Protein AF-A0A061G0Y6-F1 (afdb_monomer_lite)

InterPro domains:
  IPR003340 B3 DNA binding domain [PS50863] (1-68)
  IPR005508 B3 domain-containing protein At2g31720-like [PF03754] (2-39)
  IPR005508 B3 domain-containing protein At2g31720-like [PTHR31541] (1-70)
  IPR015300 DNA-binding pseudobarrel domain superfamily [G3DSA:2.40.330.10] (1-93)
  IPR015300 DNA-binding pseudobarrel domain superfamily [SSF101936] (9-65)

Structure (mmCIF, N/CA/C/O backbone):
data_AF-A0A061G0Y6-F1
#
_entry.id   AF-A0A061G0Y6-F1
#
loop_
_atom_site.group_PDB
_atom_site.id
_atom_site.type_symbol
_atom_site.label_atom_id
_atom_site.label_alt_id
_atom_site.label_comp_id
_atom_site.label_asym_id
_atom_site.label_entity_id
_atom_site.label_seq_id
_atom_site.pdbx_PDB_ins_code
_atom_site.Cartn_x
_atom_site.Cartn_y
_atom_site.Cartn_z
_atom_site.occupancy
_atom_site.B_iso_or_equiv
_atom_site.auth_seq_id
_atom_site.auth_comp_id
_atom_site.auth_asym_id
_atom_site.auth_atom_id
_atom_site.pdbx_PDB_model_num
ATOM 1 N N . MET A 1 1 ? 2.525 11.412 5.895 1.00 93.56 1 MET A N 1
ATOM 2 C CA . MET A 1 1 ? 1.440 11.141 6.859 1.00 93.56 1 MET A CA 1
ATOM 3 C C . MET A 1 1 ? 1.617 9.727 7.371 1.00 93.56 1 MET A C 1
ATOM 5 O O . MET A 1 1 ? 1.894 8.863 6.549 1.00 93.56 1 MET A O 1
ATOM 9 N N . GLN A 1 2 ? 1.503 9.492 8.679 1.00 96.06 2 GLN A N 1
ATOM 10 C CA . GLN A 1 2 ? 1.497 8.123 9.197 1.00 96.06 2 GLN A CA 1
ATOM 11 C C . GLN A 1 2 ? 0.145 7.467 8.912 1.00 96.06 2 GLN A C 1
ATOM 13 O O . GLN A 1 2 ? -0.894 8.108 9.073 1.00 96.06 2 GLN A O 1
ATOM 18 N N . VAL A 1 3 ? 0.176 6.222 8.453 1.00 96.38 3 VAL A N 1
ATOM 19 C CA . VAL A 1 3 ? -1.003 5.411 8.135 1.00 96.38 3 VAL A CA 1
ATOM 20 C C . VAL A 1 3 ? -0.818 4.010 8.696 1.00 96.38 3 VAL A C 1
ATOM 22 O O . VAL A 1 3 ? 0.303 3.500 8.736 1.00 96.38 3 VAL A O 1
ATOM 25 N N . ARG A 1 4 ? -1.922 3.393 9.116 1.00 97.00 4 ARG A N 1
ATOM 26 C CA . ARG A 1 4 ? -1.951 1.978 9.500 1.00 97.00 4 ARG A CA 1
ATOM 27 C C . ARG A 1 4 ? -2.048 1.131 8.235 1.00 97.00 4 ARG A C 1
ATOM 29 O O . ARG A 1 4 ? -2.855 1.453 7.359 1.00 97.00 4 ARG A O 1
ATOM 36 N N . LEU A 1 5 ? -1.237 0.085 8.156 1.00 97.38 5 LEU A N 1
ATOM 37 C CA . LEU A 1 5 ? -1.315 -0.960 7.149 1.00 97.38 5 LEU A CA 1
ATOM 38 C C . LEU A 1 5 ? -1.621 -2.281 7.847 1.00 97.38 5 LEU A C 1
ATOM 40 O O . LEU A 1 5 ? -0.854 -2.701 8.708 1.00 97.38 5 LEU A O 1
ATOM 44 N N . LEU A 1 6 ? -2.708 -2.929 7.441 1.00 97.56 6 LEU A N 1
ATOM 45 C CA . LEU A 1 6 ? -2.943 -4.333 7.741 1.00 97.56 6 LEU A CA 1
ATOM 46 C C . LEU A 1 6 ? -2.166 -5.177 6.721 1.00 97.56 6 LEU A C 1
ATOM 48 O O . LEU A 1 6 ? -2.408 -5.069 5.515 1.00 97.56 6 LEU A O 1
ATOM 52 N N . GLU A 1 7 ? -1.190 -5.939 7.200 1.00 95.56 7 GLU A N 1
ATOM 53 C CA . GLU A 1 7 ? -0.358 -6.827 6.391 1.00 95.56 7 GLU A CA 1
ATOM 54 C C . GLU A 1 7 ? -1.131 -8.094 5.967 1.00 95.56 7 GLU A C 1
ATOM 56 O O . GLU A 1 7 ? -2.122 -8.446 6.612 1.00 95.56 7 GLU A O 1
ATOM 61 N N . PRO A 1 8 ? -0.683 -8.820 4.922 1.00 93.44 8 PRO A N 1
ATOM 62 C CA . PRO A 1 8 ? -1.250 -10.122 4.556 1.00 93.44 8 PRO A CA 1
ATOM 63 C C . PRO A 1 8 ? -1.286 -11.124 5.719 1.00 93.44 8 PRO A C 1
ATOM 65 O O . PRO A 1 8 ? -2.216 -11.918 5.824 1.00 93.44 8 PRO A O 1
ATOM 68 N N . SER A 1 9 ? -0.301 -11.054 6.617 1.00 92.06 9 SER A N 1
ATOM 69 C CA . SER A 1 9 ? -0.212 -11.828 7.860 1.00 92.06 9 SER A CA 1
ATOM 70 C C . SER A 1 9 ? -1.248 -11.450 8.928 1.00 92.06 9 SER A C 1
ATOM 72 O O . SER A 1 9 ? -1.259 -12.064 9.991 1.00 92.06 9 SER A O 1
ATOM 74 N N . LEU A 1 10 ? -2.111 -10.459 8.664 1.00 91.62 10 LEU A N 1
ATOM 75 C CA . LEU A 1 10 ? -3.061 -9.838 9.600 1.00 91.62 10 LEU A CA 1
ATOM 76 C C . LEU A 1 10 ? -2.411 -9.065 10.756 1.00 91.62 10 LEU A C 1
ATOM 78 O O . LEU A 1 10 ? -3.115 -8.583 11.644 1.00 91.62 10 LEU A O 1
ATOM 82 N N . GLU A 1 11 ? -1.094 -8.883 10.714 1.00 94.31 11 GLU A N 1
ATOM 83 C CA . GLU A 1 11 ? -0.382 -7.980 11.608 1.00 94.31 11 GLU A CA 1
ATOM 84 C C . GLU A 1 11 ? -0.552 -6.527 11.166 1.00 94.31 11 GLU A C 1
ATOM 86 O O . GLU A 1 11 ? -0.696 -6.209 9.981 1.00 94.31 11 GLU A O 1
ATOM 91 N N . GLU A 1 12 ? -0.514 -5.616 12.131 1.00 95.12 12 GLU A N 1
ATOM 92 C CA . GLU A 1 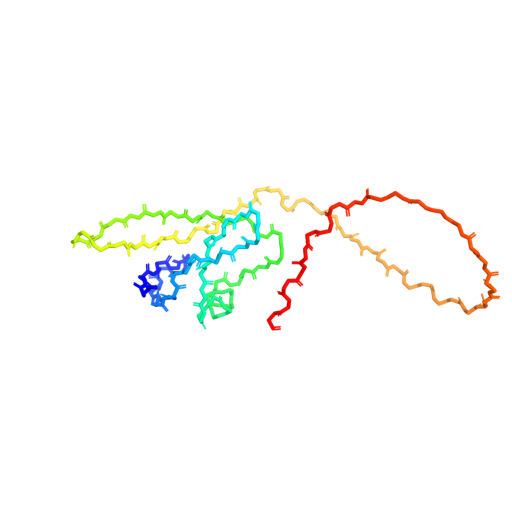12 ? -0.595 -4.192 11.849 1.00 95.12 12 GLU A CA 1
ATOM 93 C C . GLU A 1 12 ? 0.772 -3.518 11.907 1.00 95.12 12 GLU A C 1
ATOM 95 O O . GLU A 1 12 ? 1.459 -3.543 12.927 1.00 95.12 12 GLU A O 1
ATOM 100 N N . THR A 1 13 ? 1.092 -2.778 10.848 1.00 95.81 13 THR A N 1
ATOM 101 C CA . THR A 1 13 ? 2.300 -1.960 10.776 1.00 95.81 13 THR A CA 1
ATOM 102 C C . THR A 1 13 ? 1.964 -0.505 10.489 1.00 95.81 13 THR A C 1
ATOM 104 O O . THR A 1 13 ? 1.135 -0.168 9.644 1.00 95.81 13 THR A O 1
ATOM 107 N N . THR A 1 14 ? 2.657 0.406 11.174 1.00 96.44 14 THR A N 1
ATOM 108 C CA . THR A 1 14 ? 2.572 1.841 10.881 1.00 96.44 14 THR A CA 1
ATOM 109 C C . THR A 1 14 ? 3.600 2.231 9.820 1.00 96.44 14 THR A C 1
ATOM 111 O O . THR A 1 14 ? 4.802 2.012 9.979 1.00 96.44 14 THR A O 1
ATOM 114 N N . LEU A 1 15 ? 3.127 2.846 8.734 1.00 95.50 15 LEU A N 1
ATOM 115 C CA . LEU A 1 15 ? 3.937 3.297 7.602 1.00 95.50 15 LEU A CA 1
ATOM 116 C C . LEU A 1 15 ? 3.819 4.800 7.380 1.00 95.50 15 LEU A C 1
ATOM 118 O O . LEU A 1 15 ? 2.872 5.455 7.811 1.00 95.50 15 LEU A O 1
ATOM 122 N N . ASN A 1 16 ? 4.767 5.347 6.621 1.00 95.44 16 ASN A N 1
ATOM 123 C CA . ASN A 1 16 ? 4.673 6.707 6.112 1.00 95.44 16 ASN A CA 1
ATOM 124 C C . ASN A 1 16 ? 4.107 6.709 4.689 1.00 95.44 16 ASN A C 1
ATOM 126 O O . ASN A 1 16 ? 4.786 6.296 3.756 1.00 95.44 16 ASN A O 1
ATOM 130 N N . PHE A 1 17 ? 2.906 7.257 4.515 1.00 95.44 17 PHE A N 1
ATOM 131 C CA . PHE A 1 17 ? 2.338 7.583 3.210 1.00 95.44 17 PHE A CA 1
ATOM 132 C C . PHE A 1 17 ? 2.780 8.983 2.781 1.00 95.44 17 PHE A C 1
ATOM 134 O O . PHE A 1 17 ? 2.545 9.975 3.493 1.00 95.44 17 PHE A O 1
ATOM 141 N N . ARG A 1 18 ? 3.457 9.080 1.637 1.00 93.88 18 ARG A N 1
ATOM 142 C CA . ARG A 1 18 ? 3.988 10.338 1.099 1.00 93.88 18 ARG A CA 1
ATOM 143 C C . ARG A 1 18 ? 3.586 10.497 -0.359 1.00 93.88 18 ARG A C 1
ATOM 145 O O . ARG A 1 18 ? 3.547 9.526 -1.104 1.00 93.88 18 ARG A O 1
ATOM 152 N N . ARG A 1 19 ? 3.350 11.743 -0.769 1.00 94.62 19 ARG A N 1
ATOM 153 C CA . ARG A 1 19 ? 3.331 12.119 -2.182 1.00 94.62 19 ARG A CA 1
ATOM 154 C C . ARG A 1 19 ? 4.706 12.664 -2.544 1.00 94.62 19 ARG A C 1
ATOM 156 O O . ARG A 1 19 ? 5.164 13.625 -1.928 1.00 94.62 19 ARG A O 1
ATOM 163 N N . TRP A 1 20 ? 5.365 12.047 -3.507 1.00 94.38 20 TRP A N 1
ATOM 164 C CA . TRP A 1 20 ? 6.587 12.543 -4.123 1.00 94.38 20 TRP A CA 1
ATOM 165 C C . TRP A 1 20 ? 6.219 13.321 -5.374 1.00 94.38 20 TRP A C 1
ATOM 167 O O . TRP A 1 20 ? 5.561 12.791 -6.265 1.00 94.38 20 TRP A O 1
ATOM 177 N N . ASN A 1 21 ? 6.620 14.587 -5.426 1.00 92.88 21 ASN A N 1
ATOM 178 C CA . ASN A 1 21 ? 6.408 15.417 -6.602 1.00 92.88 21 ASN A CA 1
ATOM 179 C C . ASN A 1 21 ? 7.664 15.327 -7.471 1.00 92.88 21 ASN A C 1
ATOM 181 O O . ASN A 1 21 ? 8.750 15.716 -7.048 1.00 92.88 21 ASN A O 1
ATOM 185 N N . MET A 1 22 ? 7.498 14.792 -8.671 1.00 90.19 22 MET A N 1
ATOM 186 C CA . MET A 1 22 ? 8.503 14.761 -9.725 1.00 90.19 22 MET A CA 1
ATOM 187 C C . MET A 1 22 ? 8.290 15.965 -10.646 1.00 90.19 22 MET A C 1
ATOM 189 O O . MET A 1 22 ? 7.230 16.586 -10.643 1.00 90.19 22 MET A O 1
ATOM 193 N N . VAL A 1 23 ? 9.272 16.267 -11.497 1.00 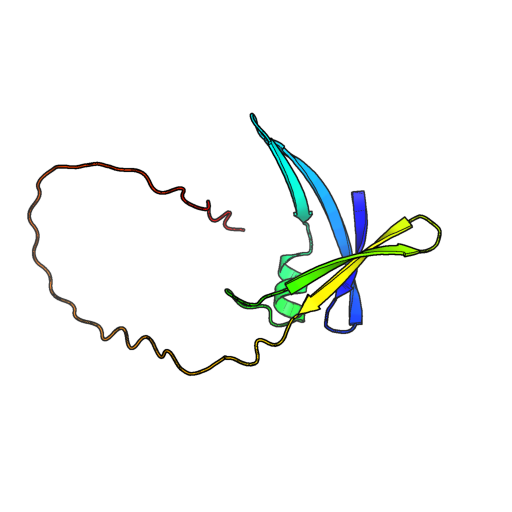89.38 23 VAL A N 1
ATOM 194 C CA . VAL A 1 23 ? 9.212 17.427 -12.410 1.00 89.38 23 VAL A CA 1
ATOM 195 C C . VAL A 1 23 ? 7.961 17.419 -13.303 1.00 89.38 23 VAL A C 1
ATOM 197 O O . VAL A 1 23 ? 7.427 18.477 -13.614 1.00 89.38 23 VAL A O 1
ATOM 200 N N . LYS A 1 24 ? 7.480 16.237 -13.712 1.00 93.31 24 LYS A N 1
ATOM 201 C CA . LYS A 1 24 ? 6.330 16.084 -14.625 1.00 93.31 24 LYS A CA 1
ATOM 202 C C . LYS A 1 24 ? 5.156 15.289 -14.046 1.00 93.31 24 LYS A C 1
ATOM 204 O O . LYS A 1 24 ? 4.151 15.119 -14.726 1.00 93.31 24 LYS A O 1
ATOM 209 N N . SER A 1 25 ? 5.278 14.749 -12.837 1.00 93.44 25 SER A N 1
ATOM 210 C CA . SER A 1 25 ? 4.272 13.845 -12.271 1.00 93.44 25 SER A CA 1
ATOM 211 C C . SER A 1 25 ? 4.317 13.845 -10.750 1.00 93.44 25 SER A C 1
ATOM 213 O O . SER A 1 25 ? 5.186 14.454 -10.134 1.00 93.44 25 SER A O 1
ATOM 215 N N . SER A 1 26 ? 3.380 13.143 -10.124 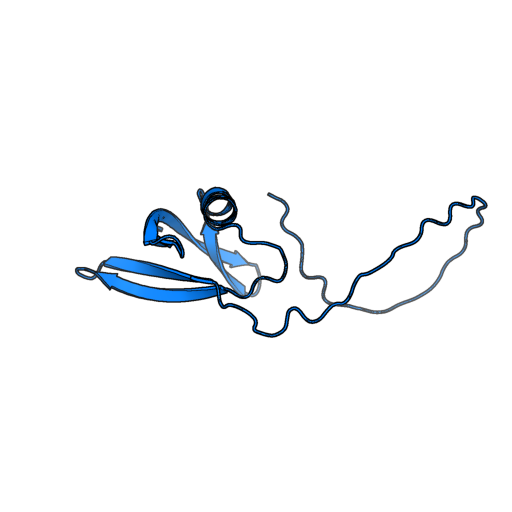1.00 91.94 26 SER A N 1
ATOM 216 C CA . SER A 1 26 ? 3.476 12.831 -8.704 1.00 91.94 26 SER A CA 1
ATOM 217 C C . SER A 1 26 ? 3.277 11.341 -8.493 1.00 91.94 26 SER A C 1
ATOM 219 O O . SER A 1 26 ? 2.530 10.703 -9.231 1.00 91.94 26 SER A O 1
ATOM 221 N N . MET A 1 27 ? 3.974 10.793 -7.508 1.00 92.75 27 MET A N 1
ATOM 222 C CA . MET A 1 27 ? 3.885 9.393 -7.116 1.00 92.75 27 MET A CA 1
ATOM 223 C C . MET A 1 27 ? 3.470 9.323 -5.655 1.00 92.75 27 MET A C 1
ATOM 225 O O . MET A 1 27 ? 3.904 10.136 -4.840 1.00 92.75 27 MET A O 1
ATOM 229 N N . TYR A 1 28 ? 2.640 8.348 -5.313 1.00 92.75 28 TYR A N 1
ATOM 230 C CA . TYR A 1 28 ? 2.317 8.046 -3.927 1.00 92.75 28 TYR A CA 1
ATOM 231 C C . TYR A 1 28 ? 3.149 6.853 -3.484 1.00 92.75 28 TYR A C 1
ATOM 233 O O . TYR A 1 28 ? 3.205 5.845 -4.181 1.00 92.75 28 TYR A O 1
ATOM 241 N N . VAL A 1 29 ? 3.817 6.984 -2.343 1.00 92.56 29 VAL A N 1
ATOM 242 C CA . VAL A 1 29 ? 4.756 5.980 -1.845 1.00 92.56 29 VAL A CA 1
ATOM 243 C C . VAL A 1 29 ? 4.480 5.653 -0.383 1.00 92.56 29 VAL A C 1
ATOM 245 O O . VAL A 1 29 ? 4.142 6.533 0.419 1.00 92.56 29 VAL A O 1
ATOM 248 N N . LEU A 1 30 ? 4.653 4.378 -0.043 1.00 93.75 30 LEU A N 1
ATOM 249 C CA . LEU A 1 30 ? 4.700 3.872 1.325 1.00 93.75 30 LEU A CA 1
ATOM 250 C C . LEU A 1 30 ? 6.169 3.683 1.714 1.00 93.75 30 LEU A C 1
ATOM 252 O O . LEU A 1 30 ? 6.917 3.010 1.013 1.00 93.75 30 LEU A O 1
ATOM 256 N N . THR A 1 31 ? 6.607 4.308 2.806 1.00 92.62 31 THR A N 1
ATOM 257 C CA . THR A 1 31 ? 8.025 4.334 3.207 1.00 92.62 31 THR A CA 1
ATOM 258 C C . THR A 1 31 ? 8.232 3.927 4.670 1.00 92.62 31 THR A C 1
ATOM 260 O O . THR A 1 31 ? 7.278 3.717 5.420 1.00 92.62 31 THR A O 1
ATOM 263 N N . THR A 1 32 ? 9.502 3.908 5.097 1.00 89.25 32 THR A N 1
ATOM 264 C CA . THR A 1 32 ? 9.991 3.673 6.474 1.00 89.25 32 THR A CA 1
ATOM 265 C C . THR A 1 32 ? 9.970 2.214 6.930 1.00 89.25 32 THR A C 1
ATOM 267 O O . THR A 1 32 ? 11.018 1.731 7.332 1.00 89.25 32 THR A O 1
ATOM 270 N N . MET A 1 33 ? 8.845 1.500 6.824 1.00 92.12 33 MET A N 1
ATOM 271 C CA . MET A 1 33 ? 8.751 0.091 7.266 1.00 92.12 33 MET A CA 1
ATOM 272 C C . MET A 1 33 ? 8.450 -0.895 6.134 1.00 92.12 33 MET A C 1
ATOM 274 O O . MET A 1 33 ? 8.281 -2.082 6.388 1.00 92.12 33 MET A O 1
ATOM 278 N N . TRP A 1 34 ? 8.431 -0.434 4.880 1.00 93.69 34 TRP A N 1
ATOM 279 C CA . TRP A 1 34 ? 8.098 -1.281 3.732 1.00 93.69 34 TRP A CA 1
ATOM 280 C C . TRP A 1 34 ? 8.981 -2.535 3.633 1.00 93.69 34 TRP A C 1
ATOM 282 O O . TRP A 1 34 ? 8.465 -3.630 3.460 1.00 93.69 34 TRP A O 1
ATOM 292 N N . ASN A 1 35 ? 10.295 -2.415 3.853 1.00 93.12 35 ASN A N 1
ATOM 293 C CA . ASN A 1 35 ? 11.197 -3.575 3.818 1.00 93.12 35 ASN A CA 1
ATOM 294 C C . ASN A 1 35 ? 10.881 -4.611 4.912 1.00 93.12 35 ASN A C 1
ATOM 296 O O . ASN A 1 35 ? 11.104 -5.803 4.714 1.00 93.12 35 ASN A O 1
ATOM 300 N N . SER A 1 36 ? 10.352 -4.176 6.060 1.00 94.38 36 SER A N 1
ATOM 301 C CA . SER A 1 36 ? 9.881 -5.094 7.099 1.00 94.38 36 SER A CA 1
ATOM 302 C C . SER A 1 36 ? 8.591 -5.790 6.675 1.00 94.38 36 SER A C 1
ATOM 304 O O . SER A 1 36 ? 8.517 -7.001 6.828 1.00 94.38 36 SER A O 1
ATOM 306 N N . VAL A 1 37 ? 7.642 -5.072 6.062 1.00 94.50 37 VAL A N 1
ATOM 307 C CA . VAL A 1 37 ? 6.417 -5.664 5.484 1.00 94.50 37 VAL A CA 1
ATOM 308 C C . VAL A 1 37 ? 6.779 -6.742 4.458 1.00 94.50 37 VAL A C 1
ATOM 310 O O . VAL A 1 37 ? 6.270 -7.856 4.527 1.00 94.50 37 VAL A O 1
ATOM 313 N N . VAL A 1 38 ? 7.711 -6.448 3.546 1.00 94.06 38 VAL A N 1
ATOM 314 C CA . VAL A 1 38 ? 8.198 -7.402 2.534 1.00 94.06 38 VAL A CA 1
ATOM 315 C C . VAL A 1 38 ? 8.752 -8.669 3.188 1.00 94.06 38 VAL A C 1
ATOM 317 O O . VAL A 1 38 ? 8.333 -9.772 2.843 1.00 94.06 38 VAL A O 1
ATOM 320 N N . ARG A 1 39 ? 9.643 -8.527 4.178 1.00 94.56 39 ARG A N 1
ATOM 321 C CA . ARG A 1 39 ? 10.250 -9.668 4.882 1.00 94.56 39 ARG A CA 1
ATOM 322 C C . ARG A 1 39 ? 9.225 -10.475 5.684 1.00 94.56 39 ARG A C 1
ATOM 324 O O . ARG A 1 39 ? 9.234 -11.701 5.621 1.00 94.56 39 ARG A O 1
ATOM 331 N N . ASN A 1 40 ? 8.349 -9.801 6.425 1.00 94.31 40 ASN A N 1
ATOM 332 C CA . ASN A 1 40 ? 7.371 -10.440 7.307 1.00 94.31 40 ASN A CA 1
ATOM 333 C C . ASN A 1 40 ? 6.330 -11.257 6.533 1.00 94.31 40 ASN A C 1
ATOM 335 O O . ASN A 1 40 ? 5.846 -12.257 7.049 1.00 94.31 40 ASN A O 1
ATOM 339 N N . ASN A 1 41 ? 6.028 -10.864 5.294 1.00 93.69 41 ASN A N 1
ATOM 340 C CA . ASN A 1 41 ? 5.019 -11.513 4.453 1.00 93.69 41 ASN A CA 1
ATOM 341 C C . ASN A 1 41 ? 5.621 -12.348 3.314 1.00 93.69 41 ASN A C 1
ATOM 343 O O . ASN A 1 41 ? 4.888 -12.747 2.413 1.00 93.69 41 ASN A O 1
ATOM 347 N N . GLN A 1 42 ? 6.943 -12.578 3.335 1.00 93.88 42 GLN A N 1
ATOM 348 C CA . GLN A 1 42 ? 7.682 -13.297 2.289 1.00 93.88 42 GLN A CA 1
ATOM 349 C C . GLN A 1 42 ? 7.276 -12.835 0.879 1.00 93.88 42 GLN A C 1
ATOM 351 O O . GLN A 1 42 ? 6.906 -13.641 0.022 1.00 93.88 42 GLN A O 1
ATOM 356 N N . LEU A 1 43 ? 7.260 -11.513 0.675 1.00 93.31 43 LEU A N 1
ATOM 357 C CA . LEU A 1 43 ? 7.015 -10.939 -0.642 1.00 93.31 43 LEU A CA 1
ATOM 358 C C . LEU A 1 43 ? 8.296 -11.037 -1.466 1.00 93.31 43 LEU A C 1
ATOM 360 O O . LEU A 1 43 ? 9.355 -10.558 -1.052 1.00 93.31 43 LEU A O 1
ATOM 364 N N . GLU A 1 44 ? 8.181 -11.647 -2.631 1.00 93.06 44 GLU A N 1
ATOM 365 C CA . GLU A 1 44 ? 9.254 -11.828 -3.593 1.00 93.06 44 GLU A CA 1
ATOM 366 C C . GLU A 1 44 ? 9.062 -10.899 -4.795 1.00 93.06 44 GLU A C 1
ATOM 368 O O . GLU A 1 44 ? 8.041 -10.227 -4.960 1.00 93.06 44 GLU A O 1
ATOM 373 N N . ILE A 1 45 ? 10.092 -10.822 -5.636 1.00 91.69 45 ILE A N 1
ATOM 374 C CA . ILE A 1 45 ? 9.960 -10.170 -6.938 1.00 91.69 45 ILE A CA 1
ATOM 375 C C . ILE A 1 45 ? 8.903 -10.941 -7.740 1.00 91.69 45 ILE A C 1
ATOM 377 O O . ILE A 1 45 ? 8.812 -12.159 -7.625 1.00 91.69 45 ILE A O 1
ATOM 381 N N . ASP A 1 46 ? 8.115 -10.207 -8.522 1.00 90.19 46 ASP A N 1
ATOM 382 C CA . ASP A 1 46 ? 7.004 -10.706 -9.341 1.00 90.19 46 ASP A CA 1
ATOM 383 C C . ASP A 1 46 ? 5.755 -11.158 -8.567 1.00 90.19 46 ASP A C 1
ATOM 385 O O . ASP A 1 46 ? 4.735 -11.432 -9.194 1.00 90.19 46 ASP A O 1
ATOM 389 N N . ASP A 1 47 ? 5.763 -11.130 -7.228 1.00 91.62 47 ASP A N 1
ATOM 390 C CA . ASP A 1 47 ? 4.530 -11.305 -6.460 1.00 91.62 47 ASP A CA 1
ATOM 391 C C . ASP A 1 47 ? 3.535 -10.176 -6.766 1.00 91.62 47 ASP A C 1
ATOM 393 O O . ASP A 1 47 ? 3.831 -8.980 -6.628 1.00 91.62 47 ASP A O 1
ATOM 397 N N . VAL A 1 48 ? 2.308 -10.559 -7.114 1.00 92.19 48 VAL A N 1
ATOM 398 C CA . VAL A 1 48 ? 1.205 -9.617 -7.288 1.00 92.19 48 VAL A CA 1
ATOM 399 C C . VAL A 1 48 ? 0.580 -9.313 -5.930 1.00 92.19 48 VAL A C 1
ATOM 401 O O . VAL A 1 48 ? 0.078 -10.187 -5.222 1.00 92.19 48 VAL A O 1
ATOM 404 N N . VAL A 1 49 ? 0.571 -8.030 -5.571 1.00 93.12 49 VAL A N 1
ATOM 405 C CA . VAL A 1 49 ? -0.087 -7.538 -4.358 1.00 93.12 49 VAL A CA 1
ATOM 406 C C . VAL A 1 49 ? -1.159 -6.513 -4.698 1.00 93.12 49 VAL A C 1
ATOM 408 O O . VAL A 1 49 ? -0.991 -5.664 -5.573 1.00 93.12 49 VAL A O 1
ATOM 411 N N . GLN A 1 50 ? -2.265 -6.561 -3.966 1.00 95.00 50 GLN A N 1
ATOM 412 C CA . GLN A 1 50 ? -3.317 -5.554 -4.012 1.00 95.00 50 GLN A CA 1
ATOM 413 C C . GLN A 1 50 ? -3.224 -4.661 -2.782 1.00 95.00 50 GLN A C 1
ATOM 415 O O . GLN A 1 50 ? -3.136 -5.142 -1.652 1.00 95.00 50 GLN A O 1
ATOM 420 N N . LEU A 1 51 ? -3.278 -3.349 -3.007 1.00 96.00 51 LEU A N 1
ATOM 421 C CA . LEU A 1 51 ? -3.318 -2.355 -1.945 1.00 96.00 51 LEU A CA 1
ATOM 422 C C . LEU A 1 51 ? -4.709 -1.723 -1.895 1.00 96.00 51 LEU A C 1
ATOM 424 O O . LEU A 1 51 ? -5.107 -0.991 -2.800 1.00 96.00 51 LEU A O 1
ATOM 428 N N . TRP A 1 52 ? -5.424 -1.975 -0.808 1.00 97.19 52 TRP A N 1
ATOM 429 C CA . TRP A 1 52 ? -6.757 -1.443 -0.560 1.00 97.19 52 TRP A CA 1
ATOM 430 C C . TRP A 1 52 ? -6.682 -0.249 0.377 1.00 97.19 52 TRP A C 1
ATOM 432 O O . TRP A 1 52 ? -5.965 -0.288 1.373 1.00 97.19 52 TRP A O 1
ATOM 442 N N . SER A 1 53 ? -7.453 0.801 0.095 1.00 96.56 53 SER A N 1
ATOM 443 C CA . SER A 1 53 ? -7.641 1.924 1.016 1.00 96.56 53 SER A CA 1
ATOM 444 C C . SER A 1 53 ? -8.997 1.838 1.701 1.00 96.56 53 SER A C 1
ATOM 446 O O . SER A 1 53 ? -10.014 1.664 1.031 1.00 96.56 53 SER A O 1
ATOM 448 N N . PHE A 1 54 ? -9.028 2.058 3.008 1.00 96.56 54 PHE A N 1
ATOM 449 C CA . PHE A 1 54 ? -10.260 2.151 3.785 1.00 96.56 54 PHE A CA 1
ATOM 450 C C . PHE A 1 54 ? -10.122 3.211 4.878 1.00 96.56 54 PHE A C 1
ATOM 452 O O . PHE A 1 54 ? -9.067 3.833 5.042 1.00 96.56 54 PHE A O 1
ATOM 459 N N . ARG A 1 55 ? -11.208 3.470 5.609 1.00 96.81 55 ARG A N 1
ATOM 460 C CA . ARG A 1 55 ? -11.199 4.417 6.726 1.00 96.81 55 ARG A CA 1
ATOM 461 C C . ARG A 1 55 ? -11.738 3.778 7.995 1.00 96.81 55 ARG A C 1
ATOM 463 O O . ARG A 1 55 ? -12.797 3.164 7.965 1.00 96.81 55 ARG A O 1
ATOM 470 N N . VAL A 1 56 ? -11.033 3.997 9.101 1.00 95.12 56 VAL A N 1
ATOM 471 C CA . VAL A 1 56 ? -11.477 3.658 10.462 1.00 95.12 56 VAL A CA 1
ATOM 472 C C . VAL A 1 56 ? -11.562 4.960 11.236 1.00 95.12 56 VAL A C 1
ATOM 474 O O . VAL A 1 56 ? -10.573 5.686 11.305 1.00 95.12 56 VAL A O 1
ATOM 477 N N . GLU A 1 57 ? -12.744 5.303 11.753 1.00 96.06 57 GLU A N 1
ATOM 478 C CA . GLU A 1 57 ? -12.964 6.572 12.470 1.00 96.06 57 GLU A CA 1
ATOM 479 C C . GLU A 1 57 ? -12.462 7.792 11.669 1.00 96.06 57 GLU A C 1
ATOM 481 O O . GLU A 1 57 ? -11.776 8.680 12.173 1.00 96.06 57 GLU A O 1
ATOM 486 N N . SER A 1 58 ? -12.754 7.810 10.364 1.00 94.62 58 SER A N 1
ATOM 487 C CA . SER A 1 58 ? -12.286 8.817 9.394 1.00 94.62 58 SER A CA 1
ATOM 488 C C . SER A 1 58 ? -10.774 8.858 9.124 1.00 94.62 58 SER A C 1
ATOM 490 O O . SER A 1 58 ? -10.343 9.616 8.250 1.00 94.62 58 SER A O 1
ATOM 492 N N . ARG A 1 59 ? -9.957 8.025 9.775 1.00 95.00 59 ARG A N 1
ATOM 493 C CA . ARG A 1 59 ? -8.511 7.917 9.522 1.00 95.00 59 ARG A CA 1
ATOM 494 C C . ARG A 1 59 ? -8.249 6.997 8.336 1.00 95.00 59 ARG A C 1
ATOM 496 O O . ARG A 1 59 ? -8.826 5.920 8.261 1.00 95.00 59 ARG A O 1
ATOM 503 N N . LEU A 1 60 ? -7.392 7.430 7.409 1.00 95.94 60 LEU A N 1
ATOM 504 C CA . LEU A 1 60 ? -6.983 6.617 6.261 1.00 95.94 60 LEU A CA 1
ATOM 505 C C . LEU A 1 60 ? -6.115 5.444 6.729 1.00 95.94 60 LEU A C 1
ATOM 507 O O . LEU A 1 60 ? -5.083 5.646 7.374 1.00 95.94 60 LEU A O 1
ATOM 511 N N . CYS A 1 61 ? -6.525 4.246 6.342 1.00 96.94 61 CYS A N 1
ATOM 512 C CA . CYS A 1 61 ? -5.828 2.993 6.573 1.00 96.94 61 CYS A CA 1
ATOM 513 C C . CYS A 1 61 ? -5.675 2.248 5.246 1.00 96.94 61 CYS A C 1
ATOM 515 O O . CYS A 1 61 ? -6.402 2.509 4.280 1.00 96.94 61 CYS A O 1
ATOM 517 N N . PHE A 1 62 ? -4.730 1.320 5.211 1.00 97.69 62 PHE A N 1
ATOM 518 C CA . PHE A 1 62 ? -4.501 0.452 4.070 1.00 97.69 62 PHE A CA 1
ATOM 519 C C . PHE A 1 62 ? -4.545 -1.016 4.483 1.00 97.69 62 PHE A C 1
ATOM 521 O O . PHE A 1 62 ? -4.252 -1.347 5.630 1.00 97.69 62 PHE A O 1
ATOM 528 N N . ALA A 1 63 ? -4.897 -1.890 3.547 1.00 97.38 63 ALA A N 1
ATOM 529 C CA . ALA A 1 63 ? -4.720 -3.333 3.668 1.00 97.38 63 ALA A CA 1
ATOM 530 C C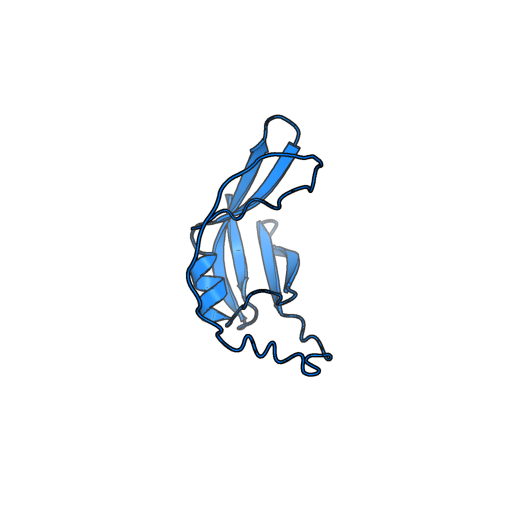 . ALA A 1 63 ? -3.939 -3.825 2.453 1.00 97.38 63 ALA A C 1
ATOM 532 O O . ALA A 1 63 ? -4.237 -3.428 1.323 1.00 97.38 63 ALA A O 1
ATOM 533 N N . LEU A 1 64 ? -2.934 -4.659 2.693 1.00 96.62 64 LEU A N 1
ATOM 534 C CA . LEU A 1 64 ? -2.149 -5.296 1.648 1.00 96.62 64 LEU A CA 1
ATOM 535 C C . LEU A 1 64 ? -2.557 -6.765 1.562 1.00 96.62 64 LEU A C 1
ATOM 537 O O . LEU A 1 64 ? -2.564 -7.471 2.564 1.00 96.62 64 LEU A O 1
ATOM 541 N N . VAL A 1 65 ? -2.892 -7.214 0.358 1.00 95.12 65 VAL A N 1
ATOM 542 C CA . VAL A 1 65 ? -3.284 -8.597 0.078 1.00 95.12 65 VAL A CA 1
ATOM 543 C C . VAL A 1 65 ? -2.301 -9.161 -0.934 1.00 95.12 65 VAL A C 1
ATOM 545 O O . VAL A 1 65 ? -2.134 -8.581 -2.007 1.00 95.12 65 VAL A O 1
ATOM 548 N N . LYS A 1 66 ? -1.644 -10.272 -0.596 1.00 93.06 66 LYS A N 1
ATOM 549 C CA . LYS A 1 66 ? -0.876 -11.063 -1.562 1.00 93.06 66 LYS A CA 1
ATOM 550 C C . LYS A 1 66 ? -1.866 -11.903 -2.366 1.00 93.06 66 LYS A C 1
ATOM 552 O O . LYS A 1 66 ? -2.702 -12.578 -1.771 1.00 93.06 66 LYS A O 1
ATOM 557 N N . VAL A 1 67 ? -1.824 -11.799 -3.689 1.00 91.56 67 VAL A N 1
ATOM 558 C CA . VAL A 1 67 ? -2.674 -12.600 -4.572 1.00 91.56 67 VAL A CA 1
ATOM 559 C C . VAL A 1 67 ? -1.892 -13.852 -4.932 1.00 91.56 67 VAL A C 1
ATOM 561 O O . VAL A 1 67 ? -0.783 -13.755 -5.451 1.00 91.56 67 VAL A O 1
ATOM 564 N N . ASP A 1 68 ? -2.452 -15.020 -4.637 1.00 81.88 68 ASP A N 1
ATOM 565 C CA . ASP A 1 68 ? -1.856 -16.273 -5.079 1.00 81.88 68 ASP A CA 1
ATOM 566 C C . ASP A 1 68 ? -2.077 -16.410 -6.586 1.00 81.88 68 ASP A C 1
ATOM 568 O O . ASP A 1 68 ? -3.191 -16.669 -7.052 1.00 81.88 68 ASP A O 1
ATOM 572 N N . ASP A 1 69 ? -1.012 -16.237 -7.364 1.00 66.00 69 ASP A N 1
ATOM 573 C CA . ASP A 1 69 ? -1.046 -16.590 -8.773 1.00 66.00 69 ASP A CA 1
ATOM 574 C C . ASP A 1 69 ? -1.137 -18.116 -8.882 1.00 66.00 69 ASP A C 1
ATOM 576 O O . ASP A 1 69 ? -0.170 -18.849 -8.667 1.00 66.00 69 ASP A O 1
ATOM 580 N N . VAL A 1 70 ? -2.313 -18.617 -9.273 1.00 57.66 70 VAL A N 1
ATOM 581 C CA . VAL A 1 70 ? -2.588 -20.044 -9.550 1.00 57.66 70 VAL A CA 1
ATOM 582 C C . VAL A 1 70 ? -1.745 -20.585 -10.732 1.00 57.66 70 VAL A C 1
ATOM 584 O O . VAL A 1 70 ? -1.899 -21.726 -11.155 1.00 57.66 70 VAL A O 1
ATOM 587 N N . GLN A 1 71 ? -0.795 -19.809 -11.262 1.00 53.25 71 GLN A N 1
ATOM 588 C CA . GLN A 1 71 ? 0.079 -20.190 -12.369 1.00 53.25 71 GLN A CA 1
ATOM 589 C C . GLN A 1 71 ? 1.573 -19.998 -12.062 1.00 53.25 71 GLN A C 1
ATOM 591 O O . GLN A 1 71 ? 2.308 -19.460 -12.882 1.00 53.25 71 GLN A O 1
ATOM 596 N N . LYS A 1 72 ? 2.088 -20.545 -10.951 1.00 51.97 72 LYS A N 1
ATOM 597 C CA . LYS A 1 72 ? 3.504 -20.977 -10.916 1.00 51.97 72 LYS A CA 1
ATOM 598 C C . LYS A 1 72 ? 3.651 -22.323 -11.644 1.00 51.97 72 LYS A C 1
ATOM 600 O O . LYS A 1 72 ? 3.948 -23.353 -11.047 1.00 51.97 72 LYS A O 1
ATOM 605 N N . GLY A 1 73 ? 3.383 -22.316 -12.951 1.00 45.94 73 GLY A N 1
ATOM 606 C CA . GLY A 1 73 ? 3.835 -23.355 -13.873 1.00 45.94 73 GLY A CA 1
ATOM 607 C C . GLY A 1 73 ? 5.285 -23.066 -14.257 1.00 45.94 73 GLY A C 1
ATOM 608 O O . GLY A 1 73 ? 5.602 -21.956 -14.661 1.00 45.94 73 GLY A O 1
ATOM 609 N N . SER A 1 74 ? 6.157 -24.048 -14.059 1.00 51.53 74 SER A N 1
ATOM 610 C CA . SER A 1 74 ? 7.613 -24.016 -14.236 1.00 51.53 74 SER A CA 1
ATOM 611 C C . SER A 1 74 ? 8.139 -23.218 -15.441 1.00 51.53 74 SER A C 1
ATOM 613 O O . SER A 1 74 ? 7.972 -23.647 -16.580 1.00 51.53 74 SER A O 1
ATOM 615 N N . GLU A 1 75 ? 8.939 -22.184 -15.185 1.00 48.44 75 GLU A N 1
ATOM 616 C CA . GLU A 1 75 ? 10.012 -21.776 -16.100 1.00 48.44 75 GLU A CA 1
ATOM 617 C C . GLU A 1 75 ? 11.319 -21.641 -15.313 1.00 48.44 75 GLU A C 1
ATOM 619 O O . GLU A 1 75 ? 11.746 -20.578 -14.863 1.00 48.44 75 GLU A O 1
ATOM 624 N N . GLU A 1 76 ? 11.938 -22.801 -15.114 1.00 41.94 76 GLU A N 1
ATOM 625 C CA . GLU A 1 76 ? 13.305 -22.976 -14.652 1.00 41.94 76 GLU A CA 1
ATOM 626 C C . GLU A 1 76 ? 14.265 -22.365 -15.687 1.00 41.94 76 GLU A C 1
ATOM 628 O O . GLU A 1 76 ? 14.629 -22.997 -16.680 1.00 41.94 76 GLU A O 1
ATOM 633 N N . TRP A 1 77 ? 14.696 -21.117 -15.483 1.00 35.19 77 TRP A N 1
ATOM 634 C CA . TRP A 1 77 ? 15.826 -20.573 -16.237 1.00 35.19 77 TRP A CA 1
ATOM 635 C C . TRP A 1 77 ? 17.121 -21.213 -15.740 1.00 35.19 77 TRP A C 1
ATOM 637 O O . TRP A 1 77 ? 17.868 -20.653 -14.938 1.00 35.19 77 TRP A O 1
ATOM 647 N N . VAL A 1 78 ? 17.411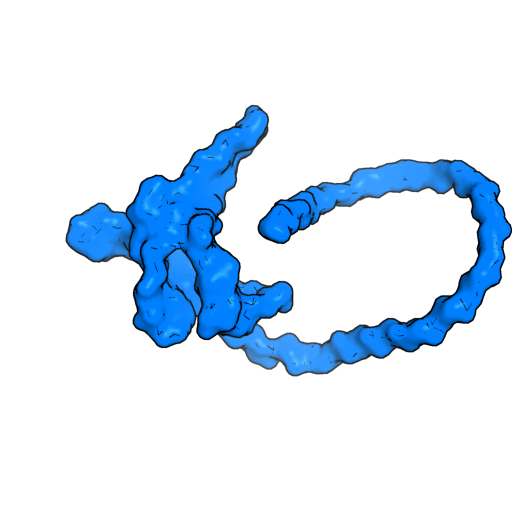 -22.387 -16.295 1.00 46.97 78 VAL A N 1
ATOM 648 C CA . VAL A 1 78 ? 18.743 -22.982 -16.359 1.00 46.97 78 VAL A CA 1
ATOM 649 C C . VAL A 1 78 ? 19.656 -22.019 -17.129 1.00 46.97 78 VAL A C 1
ATOM 651 O O . VAL A 1 78 ? 19.864 -22.131 -18.337 1.00 46.97 78 VAL A O 1
ATOM 654 N N . ARG A 1 79 ? 20.230 -21.025 -16.445 1.00 47.56 79 ARG A N 1
ATOM 655 C CA . ARG A 1 79 ? 21.379 -20.272 -16.963 1.00 47.56 79 ARG A CA 1
ATOM 656 C C . ARG A 1 79 ? 22.630 -21.077 -16.639 1.00 47.56 79 ARG A C 1
ATOM 658 O O . ARG A 1 79 ? 23.366 -20.777 -15.706 1.00 47.56 79 ARG A O 1
ATOM 665 N N . HIS A 1 80 ? 22.840 -22.131 -17.429 1.00 42.56 80 HIS A N 1
ATOM 666 C CA . HIS A 1 80 ? 24.135 -22.787 -17.541 1.00 42.56 80 HIS A CA 1
ATOM 667 C C . HIS A 1 80 ? 25.213 -21.734 -17.807 1.00 42.56 80 HIS A C 1
ATOM 669 O O . HIS A 1 80 ? 25.200 -21.037 -18.824 1.00 42.56 80 HIS A O 1
ATOM 675 N N . SER A 1 81 ? 26.159 -21.664 -16.880 1.00 46.94 81 SER A N 1
ATOM 676 C CA . SER A 1 81 ? 27.451 -21.022 -17.034 1.00 46.94 81 SER A CA 1
ATOM 677 C C . SER A 1 81 ? 28.126 -21.475 -18.330 1.00 46.94 81 SER A C 1
ATOM 679 O O . SER A 1 81 ? 28.377 -22.663 -18.530 1.00 46.94 81 SER A O 1
ATOM 681 N N . LYS A 1 82 ? 28.501 -20.520 -19.180 1.00 41.41 82 LYS A N 1
ATOM 682 C CA . LYS A 1 82 ? 29.673 -20.660 -20.047 1.00 41.41 82 LYS A CA 1
ATOM 683 C C . LYS A 1 82 ? 30.536 -19.420 -19.886 1.00 41.41 82 LYS A C 1
ATOM 685 O O . LYS A 1 82 ? 30.256 -18.367 -20.445 1.00 41.41 82 LYS A O 1
ATOM 690 N N . SER A 1 83 ? 31.583 -19.580 -19.089 1.00 44.38 83 SER A N 1
ATOM 691 C CA . SER A 1 83 ? 32.820 -18.826 -19.214 1.00 44.38 83 SER A CA 1
ATOM 692 C C . SER A 1 83 ? 33.409 -19.060 -20.607 1.00 44.38 83 SER A C 1
ATOM 694 O O . SER A 1 83 ? 33.615 -20.215 -20.981 1.00 44.38 83 SER A O 1
ATOM 696 N N . ASN A 1 84 ? 33.719 -17.994 -21.340 1.00 39.00 84 ASN A N 1
ATOM 697 C CA . ASN A 1 84 ? 35.010 -17.904 -22.013 1.00 39.00 84 ASN A CA 1
ATOM 698 C C . ASN A 1 84 ? 35.358 -16.445 -22.322 1.00 39.00 84 ASN A C 1
ATOM 700 O O . ASN A 1 84 ? 34.518 -15.673 -22.781 1.00 39.00 84 ASN A O 1
ATOM 704 N N . GLU A 1 85 ? 36.606 -16.104 -22.040 1.00 43.97 85 GLU A N 1
ATOM 705 C CA . GLU A 1 85 ? 37.253 -14.828 -22.318 1.00 43.97 85 GLU A CA 1
ATOM 706 C C . GLU A 1 85 ? 37.446 -14.641 -23.835 1.00 43.97 85 GLU A C 1
ATOM 708 O O . GLU A 1 85 ? 37.524 -15.631 -24.567 1.00 43.97 85 GLU A O 1
ATOM 713 N N . ASN A 1 86 ? 37.478 -13.375 -24.287 1.00 35.84 86 ASN A N 1
ATOM 714 C CA . ASN A 1 86 ? 38.352 -12.782 -25.325 1.00 35.84 86 ASN A CA 1
ATOM 715 C C . ASN A 1 86 ? 37.682 -11.542 -25.949 1.00 35.84 86 ASN A C 1
ATOM 717 O O . ASN A 1 86 ? 36.571 -11.610 -26.469 1.00 35.84 86 ASN A O 1
ATOM 721 N N . GLY A 1 87 ? 38.360 -10.392 -25.862 1.00 37.31 87 GLY A N 1
ATOM 722 C CA . GLY A 1 87 ? 37.822 -9.082 -26.233 1.00 37.31 87 GLY A CA 1
ATOM 723 C C . GLY A 1 87 ? 37.974 -8.680 -27.702 1.00 37.31 87 GLY A C 1
ATOM 724 O O . GLY A 1 87 ? 38.773 -9.250 -28.433 1.00 37.31 87 GLY A O 1
ATOM 725 N N . ALA A 1 88 ? 37.229 -7.640 -28.089 1.00 30.98 88 ALA A N 1
ATOM 726 C CA . ALA A 1 88 ? 37.616 -6.554 -28.999 1.00 30.98 88 ALA A CA 1
ATOM 727 C C . ALA A 1 88 ? 36.449 -5.550 -29.121 1.00 30.98 88 ALA A C 1
ATOM 729 O O . ALA A 1 88 ? 35.281 -5.920 -29.076 1.00 30.98 88 ALA A O 1
ATOM 730 N N . SER A 1 89 ? 36.798 -4.270 -29.241 1.00 36.56 89 SER A N 1
ATOM 731 C CA . SER A 1 89 ? 35.920 -3.092 -29.283 1.00 36.56 89 SER A CA 1
ATOM 732 C C . SER A 1 89 ? 35.312 -2.854 -30.676 1.00 36.56 89 SER A C 1
ATOM 734 O O . SER A 1 89 ? 36.023 -3.061 -31.655 1.00 36.56 89 SER A O 1
ATOM 736 N N . SER A 1 90 ? 34.064 -2.360 -30.773 1.00 33.62 90 SER A N 1
ATOM 737 C CA . SER A 1 90 ? 33.649 -1.228 -31.641 1.00 33.62 90 SER A CA 1
ATOM 738 C C . SER A 1 90 ? 32.124 -0.956 -31.604 1.00 33.62 90 SER A C 1
ATOM 740 O O . SER A 1 90 ? 31.318 -1.828 -31.311 1.00 33.62 90 SER A O 1
ATOM 742 N N . SER A 1 91 ? 31.808 0.306 -31.906 1.00 38.00 91 SER A N 1
ATOM 743 C CA . SER A 1 91 ? 30.608 1.169 -31.867 1.00 38.00 91 SER A CA 1
ATOM 744 C C . SER A 1 91 ? 29.318 0.809 -32.646 1.00 38.00 91 SER A C 1
ATOM 746 O O . SER A 1 91 ? 29.373 0.039 -33.599 1.00 38.00 91 SER A O 1
ATOM 748 N N . HIS A 1 92 ? 28.252 1.585 -32.330 1.00 31.06 92 HIS A N 1
ATOM 749 C CA . HIS A 1 92 ? 26.912 1.750 -32.964 1.00 31.06 92 HIS A CA 1
ATOM 750 C C . HIS A 1 92 ? 25.859 0.695 -32.543 1.00 31.06 92 HIS A C 1
ATOM 752 O O . HIS A 1 92 ? 26.207 -0.467 -32.422 1.00 31.06 92 HIS A O 1
ATOM 758 N N . GLN A 1 93 ? 24.572 0.968 -32.259 1.00 31.14 93 GLN A N 1
ATOM 759 C CA . GLN A 1 93 ? 23.642 2.077 -32.546 1.00 31.14 93 GLN A CA 1
ATOM 760 C C . GLN A 1 93 ? 22.387 1.960 -31.620 1.00 31.14 93 GLN A C 1
ATOM 762 O O . GLN A 1 93 ? 22.063 0.863 -31.187 1.00 31.14 93 GLN A O 1
ATOM 767 N N . GLU A 1 94 ? 21.716 3.095 -31.373 1.00 33.59 94 GLU A N 1
ATOM 768 C CA . GLU A 1 94 ? 20.251 3.331 -31.273 1.00 33.59 94 GLU A CA 1
ATOM 769 C C . GLU A 1 94 ? 19.263 2.655 -30.270 1.00 33.59 94 GLU A C 1
ATOM 771 O O . GLU A 1 94 ? 19.324 1.481 -29.932 1.00 33.59 94 GLU A O 1
ATOM 776 N N . GLU A 1 95 ? 18.270 3.492 -29.908 1.00 30.02 95 GLU A N 1
ATOM 777 C CA . GLU A 1 95 ? 16.851 3.220 -29.579 1.00 30.02 95 GLU A CA 1
ATOM 778 C C . GLU A 1 95 ? 16.451 2.661 -28.189 1.00 30.02 95 GLU A C 1
ATOM 780 O O . GLU A 1 95 ? 16.362 1.470 -27.912 1.00 30.02 95 GLU A O 1
ATOM 785 N N . GLY A 1 96 ? 16.116 3.617 -27.312 1.00 43.12 96 GLY A N 1
ATOM 786 C CA . GLY A 1 96 ? 14.854 3.712 -26.566 1.00 43.12 96 GLY A CA 1
ATOM 787 C C . GLY A 1 96 ? 14.185 2.462 -25.995 1.00 43.12 96 GLY A C 1
ATOM 788 O O . GLY A 1 96 ? 13.337 1.882 -26.647 1.00 43.12 96 GLY A O 1
ATOM 789 N N . HIS A 1 97 ? 14.347 2.218 -24.692 1.00 38.91 97 HIS A N 1
ATOM 790 C CA . HIS A 1 97 ? 13.327 1.541 -23.885 1.00 38.91 97 HIS A CA 1
ATOM 791 C C . HIS A 1 97 ? 13.221 2.205 -22.507 1.00 38.91 97 HIS A C 1
ATOM 793 O O . HIS A 1 97 ? 14.220 2.451 -21.828 1.00 38.91 97 HIS A O 1
ATOM 799 N N . GLY A 1 98 ? 11.987 2.536 -22.112 1.00 45.00 98 GLY A N 1
ATOM 800 C CA . GLY A 1 98 ? 11.639 3.125 -20.822 1.00 45.00 98 GLY A CA 1
ATOM 801 C C . GLY A 1 98 ? 12.080 2.228 -19.670 1.00 45.00 98 GLY A C 1
ATOM 802 O O . GLY A 1 98 ? 11.367 1.316 -19.267 1.00 45.00 98 GLY A O 1
ATOM 803 N N . GLY A 1 99 ? 13.271 2.498 -19.143 1.00 32.41 99 GLY A N 1
ATOM 804 C CA . GLY A 1 99 ? 13.815 1.802 -17.989 1.00 32.41 99 GLY A CA 1
ATOM 805 C C . GLY A 1 99 ? 13.044 2.179 -16.731 1.00 32.41 99 GLY A C 1
ATOM 806 O O . GLY A 1 99 ? 13.153 3.306 -16.239 1.00 32.41 99 GLY A O 1
ATOM 807 N N . CYS A 1 100 ? 12.289 1.222 -16.193 1.00 46.34 100 CYS A N 1
ATOM 808 C CA . CYS A 1 100 ? 11.784 1.278 -14.831 1.00 46.34 100 CYS A CA 1
ATOM 809 C C . CYS A 1 100 ? 13.001 1.382 -13.903 1.00 46.34 100 CYS A C 1
ATOM 811 O O . CYS A 1 100 ? 13.775 0.435 -13.753 1.00 46.34 100 CYS A O 1
ATOM 813 N N . ARG A 1 101 ? 13.246 2.579 -13.359 1.00 41.00 101 ARG A N 1
ATOM 814 C CA . ARG A 1 101 ? 14.414 2.821 -12.512 1.00 41.00 101 ARG A CA 1
ATOM 815 C C . ARG A 1 101 ? 14.234 2.026 -11.226 1.00 41.00 101 ARG A C 1
ATOM 817 O O . ARG A 1 101 ? 13.378 2.354 -10.409 1.00 41.00 101 ARG A O 1
ATOM 824 N N . ARG A 1 102 ? 15.064 0.997 -11.054 1.00 42.59 102 ARG A N 1
ATOM 825 C CA . ARG A 1 102 ? 15.295 0.344 -9.765 1.00 42.59 102 ARG A CA 1
ATOM 826 C C . ARG A 1 102 ? 15.742 1.426 -8.782 1.00 42.59 102 ARG A C 1
ATOM 828 O O . ARG A 1 102 ? 16.839 1.963 -8.908 1.00 42.59 102 ARG A O 1
ATOM 835 N N . ILE A 1 103 ? 14.884 1.762 -7.828 1.00 49.25 103 ILE A N 1
ATOM 836 C CA . ILE A 1 103 ? 15.313 2.466 -6.624 1.00 49.25 103 ILE A CA 1
ATOM 837 C C . ILE A 1 103 ? 15.801 1.361 -5.693 1.00 49.25 103 ILE A C 1
ATOM 839 O O . ILE A 1 103 ? 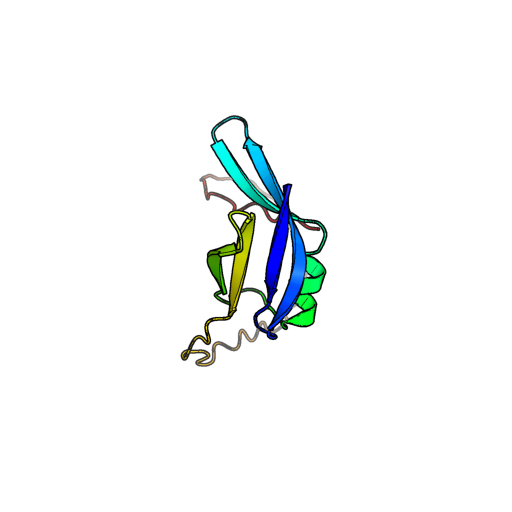14.995 0.654 -5.094 1.00 49.25 103 ILE A O 1
ATOM 843 N N . SER A 1 104 ? 17.119 1.154 -5.655 1.00 33.88 104 SER A N 1
ATOM 844 C CA . SER A 1 104 ? 17.726 0.339 -4.603 1.00 33.88 104 SER A CA 1
ATOM 845 C C . SER A 1 104 ? 17.499 1.056 -3.279 1.00 33.88 104 SER A C 1
ATOM 847 O O . SER A 1 104 ? 17.823 2.240 -3.161 1.00 33.88 104 SER A O 1
ATOM 849 N N . CYS A 1 105 ? 16.907 0.342 -2.326 1.00 42.75 105 CYS A N 1
ATOM 850 C CA . CYS A 1 105 ? 17.056 0.666 -0.913 1.00 42.75 105 CYS A CA 1
ATOM 851 C C . CYS A 1 105 ? 18.451 0.251 -0.438 1.00 42.75 105 CYS A C 1
ATOM 853 O O . CYS A 1 105 ? 19.049 -0.629 -1.103 1.00 42.75 105 CYS A O 1
#

Secondary structure (DSSP, 8-state):
-EEEEE-TTS-EEEEEEEEEEPSS-EEEEEESSHHHHHHHTT--TT--EEEEEEEETTEEEEEEEE---TT----------------------------------

Organism: Theobroma cacao (NCBI:txid3641)

pLDDT: mean 75.74, std 25.33, range [30.02, 97.69]

Foldseek 3Di:
DWAWEQAQVRDIDIWDWDWDDDPVDIDTDTDDCVVVSCVVNVPDPPFDKDWDWDDDVNGIYIYIHTDDDPPPPDDPPPPDDDDDDDDDDDDDDDDDDPDPDPPDD

Radius of gyration: 20.34 Å; chains: 1; bounding box: 51×41×45 Å

Sequence (105 aa):
MQVRLLEPSLEETTLNFRRWNMVKSSMYVLTTMWNSVVRNNQLEIDDVVQLWSFRVESRLCFALVKVDDVQKGSEEWVRHSKSNENGASSSHQEEGHGGCRRISC